Protein AF-A0A8T7FQK1-F1 (afdb_monomer)

Radius of gyration: 13.74 Å; Cα contacts (8 Å, |Δi|>4): 53; chains: 1; bounding box: 32×18×36 Å

Sequence (81 aa):
MQILNLCLTFMIFVMSYVSLFLPREMLTTHLGKTLLVAFALFWFFRMLEQIFVFEVRGRLSVAFTLIFLLGSIFYVIPTLY

pLDDT: mean 77.25, std 7.41, range [58.0, 87.12]

Mean predicted aligned error: 7.15 Å

Structure (mmCIF, N/CA/C/O backbone):
data_AF-A0A8T7FQK1-F1
#
_entry.id   AF-A0A8T7FQK1-F1
#
loop_
_atom_site.group_PDB
_atom_site.id
_atom_site.type_symbol
_atom_site.label_atom_id
_atom_site.label_alt_id
_atom_site.label_comp_id
_atom_site.label_asym_id
_atom_site.label_entity_id
_atom_site.label_seq_id
_atom_site.pdbx_PDB_ins_code
_atom_site.Cartn_x
_atom_site.Cartn_y
_atom_site.Cartn_z
_atom_site.occupancy
_atom_site.B_iso_or_equiv
_atom_site.auth_seq_id
_atom_site.auth_comp_id
_atom_site.auth_asym_id
_atom_site.auth_atom_id
_atom_site.pdbx_PDB_model_num
ATOM 1 N N . MET A 1 1 ? 0.223 2.693 21.072 1.00 61.34 1 MET A N 1
ATOM 2 C CA . MET A 1 1 ? -0.504 3.121 19.853 1.00 61.34 1 MET A CA 1
ATOM 3 C C . MET A 1 1 ? 0.214 4.216 19.053 1.00 61.34 1 MET A C 1
ATOM 5 O O . MET A 1 1 ? 0.323 4.060 17.848 1.00 61.34 1 MET A O 1
ATOM 9 N N . GLN A 1 2 ? 0.748 5.287 19.662 1.00 68.88 2 GLN A N 1
ATOM 10 C CA . GLN A 1 2 ? 1.428 6.366 18.909 1.00 68.88 2 GLN A CA 1
ATOM 11 C C . GLN A 1 2 ? 2.720 5.935 18.190 1.00 68.88 2 GLN A C 1
ATOM 13 O O . GLN A 1 2 ? 2.922 6.320 17.045 1.00 68.88 2 GLN A O 1
ATOM 18 N N . ILE A 1 3 ? 3.559 5.104 18.820 1.00 74.25 3 ILE A N 1
ATOM 19 C CA . ILE A 1 3 ? 4.832 4.638 18.231 1.00 74.25 3 ILE A CA 1
ATOM 20 C C . ILE A 1 3 ? 4.589 3.831 16.945 1.00 74.25 3 ILE A C 1
ATOM 22 O O . ILE A 1 3 ? 5.235 4.072 15.932 1.00 74.25 3 ILE A O 1
ATOM 26 N N . LEU A 1 4 ? 3.594 2.936 16.957 1.00 69.25 4 LEU A N 1
ATOM 27 C CA . LEU A 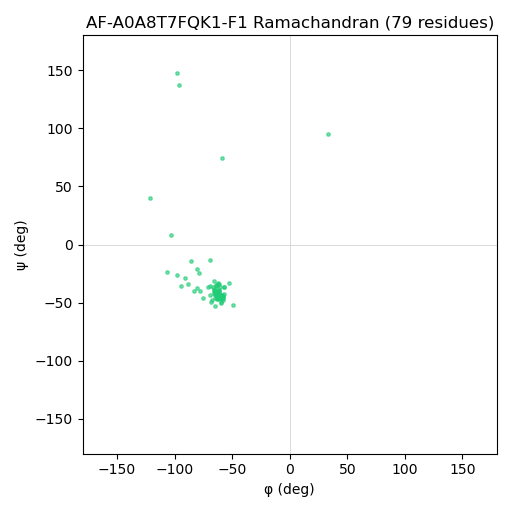1 4 ? 3.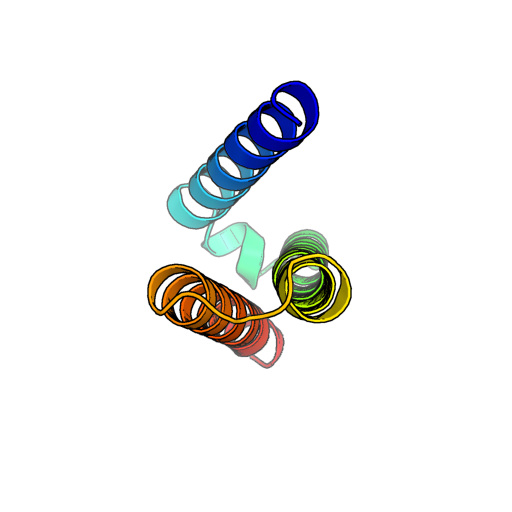192 2.170 15.775 1.00 69.25 4 LEU A CA 1
ATOM 28 C C . LEU A 1 4 ? 2.732 3.110 14.649 1.00 69.25 4 LEU A C 1
ATOM 30 O O . LEU A 1 4 ? 3.188 2.988 13.516 1.00 69.25 4 LEU A O 1
ATOM 34 N N . ASN A 1 5 ? 1.904 4.108 14.977 1.00 78.19 5 ASN A N 1
ATOM 35 C CA . ASN A 1 5 ? 1.426 5.101 14.013 1.00 78.19 5 ASN A CA 1
ATOM 36 C C . ASN A 1 5 ? 2.560 5.954 13.408 1.00 78.19 5 ASN A C 1
ATOM 38 O O . ASN A 1 5 ? 2.491 6.324 12.234 1.00 78.19 5 ASN A O 1
ATOM 42 N N . LEU A 1 6 ? 3.620 6.233 14.176 1.00 79.25 6 LEU A N 1
ATOM 43 C CA . LEU A 1 6 ? 4.808 6.944 13.697 1.00 79.25 6 LEU A CA 1
ATOM 44 C C . LEU A 1 6 ? 5.594 6.102 12.682 1.00 79.25 6 LEU A C 1
ATOM 46 O O . LEU A 1 6 ? 5.892 6.589 11.592 1.00 79.25 6 LEU A O 1
ATOM 50 N N . CYS A 1 7 ? 5.860 4.827 12.994 1.00 82.19 7 CYS A N 1
ATOM 51 C CA . CYS A 1 7 ? 6.500 3.896 12.054 1.00 82.19 7 CYS A CA 1
ATOM 52 C C . CYS A 1 7 ? 5.704 3.765 10.752 1.00 82.19 7 CYS A C 1
ATOM 54 O O . CYS A 1 7 ? 6.275 3.675 9.669 1.00 82.19 7 CYS A O 1
ATOM 56 N N . LEU A 1 8 ? 4.381 3.803 10.850 1.00 78.50 8 LEU A N 1
ATOM 57 C CA . LEU A 1 8 ? 3.488 3.754 9.703 1.00 78.50 8 LEU A CA 1
ATOM 58 C C . LEU A 1 8 ? 3.510 4.994 8.835 1.00 78.50 8 LEU A C 1
ATOM 60 O O . LEU A 1 8 ? 3.563 4.888 7.613 1.00 78.50 8 LEU A O 1
ATOM 64 N N . THR A 1 9 ? 3.502 6.159 9.472 1.00 83.12 9 THR A N 1
ATOM 65 C CA . THR A 1 9 ? 3.665 7.431 8.770 1.00 83.12 9 THR A CA 1
ATOM 66 C C . THR A 1 9 ? 4.994 7.435 8.018 1.00 83.12 9 THR A C 1
ATOM 68 O O . THR A 1 9 ? 5.024 7.758 6.834 1.00 83.12 9 THR A O 1
ATOM 71 N N . PHE A 1 10 ? 6.071 6.973 8.659 1.00 85.56 10 PHE A N 1
ATOM 72 C CA . PHE A 1 10 ? 7.374 6.813 8.016 1.00 85.56 10 PHE A CA 1
ATOM 73 C C . PHE A 1 10 ? 7.322 5.854 6.813 1.00 85.56 10 PHE A C 1
ATOM 75 O O . PHE A 1 10 ? 7.794 6.205 5.734 1.00 85.56 10 PHE A O 1
ATOM 82 N N . MET A 1 11 ? 6.687 4.686 6.958 1.00 85.12 11 MET A N 1
ATOM 83 C CA . MET A 1 11 ? 6.504 3.714 5.869 1.00 85.12 11 MET A CA 1
ATOM 84 C C . MET A 1 11 ? 5.766 4.326 4.668 1.00 85.12 11 MET A C 1
ATOM 86 O O . MET A 1 11 ? 6.227 4.201 3.535 1.00 85.12 11 MET A O 1
ATOM 90 N N . ILE A 1 12 ? 4.675 5.062 4.908 1.00 84.31 12 ILE A N 1
ATOM 91 C CA . ILE A 1 12 ? 3.912 5.750 3.853 1.00 84.31 12 ILE A CA 1
ATOM 92 C C . ILE A 1 12 ? 4.773 6.807 3.146 1.00 84.31 12 ILE A C 1
ATOM 94 O O . ILE A 1 12 ? 4.720 6.920 1.921 1.00 84.31 12 ILE A O 1
ATOM 98 N N . PHE A 1 13 ? 5.599 7.550 3.888 1.00 86.62 13 PHE A N 1
ATOM 99 C CA . PHE A 1 13 ? 6.537 8.511 3.303 1.00 86.62 13 PHE A CA 1
ATOM 100 C C . PHE A 1 13 ? 7.566 7.837 2.394 1.00 86.62 13 PHE A C 1
ATOM 102 O O . PHE A 1 13 ? 7.793 8.310 1.281 1.00 86.62 13 PHE A O 1
ATOM 109 N N . VAL A 1 14 ? 8.147 6.717 2.829 1.00 86.88 14 VAL A N 1
ATOM 110 C CA . VAL A 1 14 ? 9.099 5.945 2.016 1.00 86.88 14 VAL A CA 1
ATOM 111 C C . VAL A 1 14 ? 8.422 5.412 0.752 1.00 86.88 14 VAL A C 1
ATOM 113 O O . VAL A 1 14 ? 8.950 5.592 -0.342 1.00 86.88 14 VAL A O 1
ATOM 116 N N . MET A 1 15 ? 7.231 4.822 0.873 1.00 85.00 15 MET A N 1
ATOM 117 C CA . MET A 1 15 ? 6.463 4.321 -0.276 1.00 85.00 15 MET A CA 1
ATOM 118 C C . MET A 1 15 ? 6.149 5.428 -1.287 1.00 85.00 15 MET A C 1
ATOM 120 O O . MET A 1 15 ? 6.301 5.224 -2.492 1.00 85.00 15 MET A O 1
ATOM 124 N N . SER A 1 16 ? 5.746 6.605 -0.800 1.00 85.56 16 SER A N 1
ATOM 125 C CA . SER A 1 16 ? 5.479 7.783 -1.631 1.00 85.56 16 SER A CA 1
ATOM 126 C C . SER A 1 16 ? 6.741 8.258 -2.351 1.00 85.56 16 SER A C 1
ATOM 128 O O . SER A 1 16 ? 6.723 8.466 -3.563 1.00 85.56 16 SER A O 1
ATOM 130 N N . TYR A 1 17 ? 7.863 8.351 -1.633 1.00 87.12 17 TYR A N 1
ATOM 131 C CA . TYR A 1 17 ? 9.138 8.763 -2.211 1.00 87.12 17 TYR A CA 1
ATOM 132 C C . TYR A 1 17 ? 9.589 7.819 -3.332 1.00 87.12 17 TYR A C 1
ATOM 134 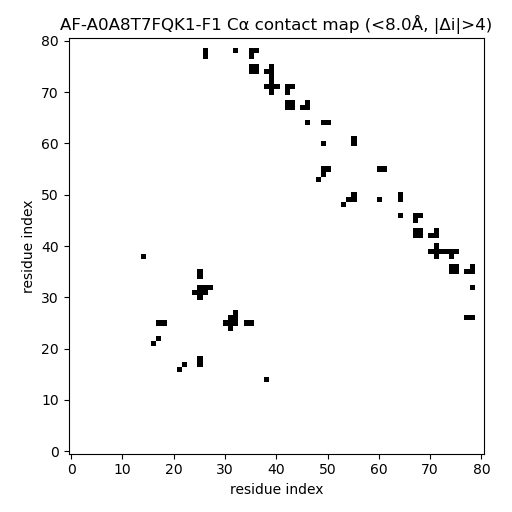O O . TYR A 1 17 ? 9.875 8.270 -4.440 1.00 87.12 17 TYR A O 1
ATOM 142 N N . VAL A 1 18 ? 9.599 6.508 -3.082 1.00 85.50 18 VAL A N 1
ATOM 143 C CA . VAL A 1 18 ? 10.050 5.530 -4.084 1.00 85.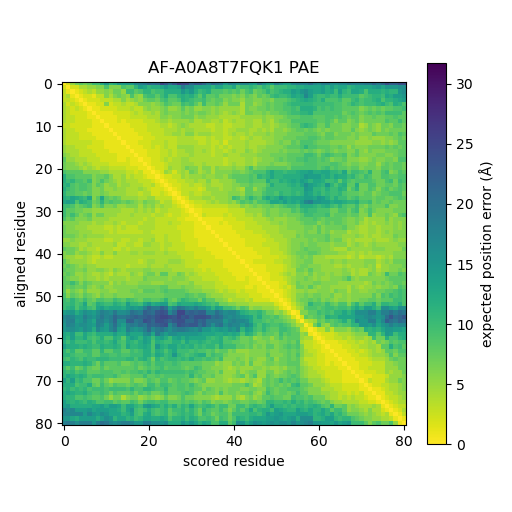50 18 VAL A CA 1
ATOM 144 C C . VAL A 1 18 ? 9.104 5.513 -5.293 1.00 85.50 18 VAL A C 1
ATOM 146 O O . VAL A 1 18 ? 9.575 5.484 -6.427 1.00 85.50 18 VAL A O 1
ATOM 149 N N . SER A 1 19 ? 7.791 5.633 -5.076 1.00 81.94 19 SER A N 1
ATOM 150 C CA . SER A 1 19 ? 6.808 5.639 -6.171 1.00 81.94 19 SER A CA 1
ATOM 151 C C . SER A 1 19 ? 6.868 6.899 -7.040 1.00 81.94 19 SER A C 1
ATOM 153 O O . SER A 1 19 ? 6.656 6.813 -8.247 1.00 81.94 19 SER A O 1
ATOM 155 N N . LEU A 1 20 ? 7.157 8.068 -6.455 1.00 82.00 20 LEU A N 1
ATOM 156 C CA . LEU A 1 20 ? 7.217 9.338 -7.191 1.00 82.00 20 LEU A CA 1
ATOM 157 C C . LEU A 1 20 ? 8.566 9.564 -7.881 1.00 82.00 20 LEU A C 1
ATOM 159 O O . LEU A 1 20 ? 8.600 10.065 -9.003 1.00 82.00 20 LEU A O 1
ATOM 163 N N . PHE A 1 21 ? 9.673 9.207 -7.225 1.00 84.50 21 PHE A N 1
ATOM 164 C CA . PHE A 1 21 ? 11.017 9.523 -7.718 1.00 84.50 21 PHE A CA 1
ATOM 165 C C . PHE A 1 21 ? 11.682 8.366 -8.470 1.00 84.50 21 PHE A C 1
ATOM 167 O O . PHE A 1 21 ? 12.528 8.618 -9.326 1.00 84.50 21 PHE A O 1
ATOM 174 N N . LEU A 1 22 ? 11.313 7.109 -8.191 1.00 83.50 22 LEU A N 1
ATOM 175 C CA . LEU A 1 22 ? 11.902 5.922 -8.824 1.00 83.50 22 LEU A CA 1
ATOM 176 C C . LEU A 1 22 ? 10.874 5.028 -9.566 1.00 83.50 22 LEU A C 1
ATOM 178 O O . LEU A 1 22 ? 11.020 3.803 -9.550 1.00 83.50 22 LEU A O 1
ATOM 182 N N . PRO A 1 23 ? 9.869 5.566 -10.293 1.00 78.69 23 PRO A N 1
ATOM 183 C CA . PRO A 1 23 ? 8.843 4.730 -10.926 1.00 78.69 23 PRO A CA 1
ATOM 184 C C . PRO A 1 23 ? 9.413 3.798 -12.006 1.00 78.69 23 PRO A C 1
ATOM 186 O O . PRO A 1 23 ? 8.961 2.666 -12.150 1.00 78.69 23 PRO A O 1
ATOM 189 N N . ARG A 1 24 ? 10.435 4.245 -12.753 1.00 76.75 24 ARG A N 1
ATOM 190 C CA . ARG A 1 24 ? 11.097 3.417 -13.774 1.00 76.75 24 ARG A CA 1
ATOM 191 C C . ARG A 1 24 ? 11.803 2.223 -13.149 1.00 76.75 24 ARG A C 1
ATOM 193 O O . ARG A 1 24 ? 11.511 1.103 -13.537 1.00 76.75 24 ARG A O 1
ATOM 200 N N . GLU A 1 25 ? 12.657 2.463 -12.158 1.00 78.69 25 GLU A N 1
ATOM 201 C CA . GLU A 1 25 ? 13.403 1.409 -11.462 1.00 78.69 25 GLU A CA 1
ATOM 202 C C . GLU A 1 25 ? 12.469 0.422 -10.751 1.00 78.69 25 GLU A C 1
ATOM 204 O O . GLU A 1 25 ? 12.746 -0.779 -10.726 1.00 78.69 25 GLU A O 1
ATOM 209 N N . MET A 1 26 ? 11.328 0.896 -10.231 1.00 77.69 26 MET A N 1
ATOM 210 C CA . MET A 1 26 ? 10.309 0.024 -9.641 1.00 77.69 26 MET A CA 1
ATOM 211 C C . MET A 1 26 ? 9.693 -0.955 -10.651 1.00 77.69 26 MET A C 1
ATOM 213 O O . MET A 1 26 ? 9.394 -2.091 -10.290 1.00 77.69 26 MET A O 1
ATOM 217 N N . LEU A 1 27 ? 9.509 -0.531 -11.902 1.00 77.06 27 LEU A N 1
ATOM 218 C CA . LEU A 1 27 ? 8.872 -1.333 -12.952 1.00 77.06 27 LEU A CA 1
ATOM 219 C C . LEU A 1 27 ? 9.865 -2.216 -13.718 1.00 77.06 27 LEU A C 1
ATOM 221 O O . LEU A 1 27 ? 9.510 -3.314 -14.147 1.00 77.06 27 LEU A O 1
ATOM 225 N N . THR A 1 28 ? 11.098 -1.747 -13.910 1.00 79.38 28 THR A N 1
ATOM 226 C CA . THR A 1 28 ? 12.087 -2.414 -14.771 1.00 79.38 28 THR A CA 1
ATOM 227 C C . THR A 1 28 ? 12.965 -3.411 -14.028 1.00 79.38 28 THR A C 1
ATOM 229 O O . THR A 1 28 ? 13.430 -4.375 -14.636 1.00 79.38 28 THR A O 1
ATOM 232 N N . THR A 1 29 ? 13.210 -3.209 -12.732 1.00 84.69 29 THR A N 1
ATOM 233 C CA . THR A 1 29 ? 14.144 -4.050 -11.975 1.00 84.69 29 THR A CA 1
ATOM 234 C C . THR A 1 29 ? 13.422 -5.137 -11.183 1.00 84.69 29 THR A C 1
ATOM 236 O O . THR A 1 29 ? 12.324 -4.940 -10.661 1.00 84.69 29 THR A O 1
ATOM 239 N N . HIS A 1 30 ? 14.072 -6.296 -11.025 1.00 80.19 30 HIS A N 1
ATOM 240 C CA . HIS A 1 30 ? 13.567 -7.363 -10.153 1.00 80.19 30 HIS A CA 1
ATOM 241 C C . HIS A 1 30 ? 13.362 -6.886 -8.707 1.00 80.19 30 HIS A C 1
ATOM 243 O O . HIS A 1 30 ? 12.396 -7.291 -8.067 1.00 80.19 30 HIS A O 1
ATOM 249 N N . LEU A 1 31 ? 14.238 -6.004 -8.209 1.00 81.38 31 LEU A N 1
ATOM 250 C CA . LEU A 1 31 ? 14.156 -5.441 -6.859 1.00 81.38 31 LEU A CA 1
ATOM 251 C C . LEU A 1 31 ? 12.978 -4.462 -6.717 1.00 81.38 31 LEU A C 1
ATOM 253 O O . LEU A 1 31 ? 12.293 -4.438 -5.698 1.00 81.38 31 LEU A O 1
ATOM 257 N N . GLY A 1 32 ? 12.697 -3.697 -7.769 1.00 82.50 32 GLY A N 1
ATOM 258 C CA . GLY A 1 32 ? 11.510 -2.862 -7.875 1.00 82.50 32 GLY A CA 1
ATOM 259 C C . GLY A 1 32 ? 10.214 -3.665 -7.793 1.00 82.50 32 GLY A C 1
ATOM 260 O O . GLY A 1 32 ? 9.350 -3.369 -6.965 1.00 82.50 32 GLY A O 1
ATOM 261 N N . LYS A 1 33 ? 10.114 -4.742 -8.581 1.00 80.25 33 LYS A N 1
ATOM 262 C CA . LYS A 1 33 ? 8.941 -5.629 -8.579 1.00 80.25 33 LYS A CA 1
ATOM 263 C C . LYS A 1 33 ? 8.728 -6.313 -7.226 1.00 80.25 33 LYS A C 1
ATOM 265 O O . LYS A 1 33 ? 7.590 -6.385 -6.764 1.00 80.25 33 LYS A O 1
ATOM 270 N N . THR A 1 34 ? 9.787 -6.763 -6.546 1.00 83.75 34 THR A N 1
ATOM 271 C CA . THR A 1 34 ? 9.650 -7.337 -5.194 1.00 83.75 34 THR A CA 1
ATOM 272 C C . THR A 1 34 ? 9.216 -6.296 -4.163 1.00 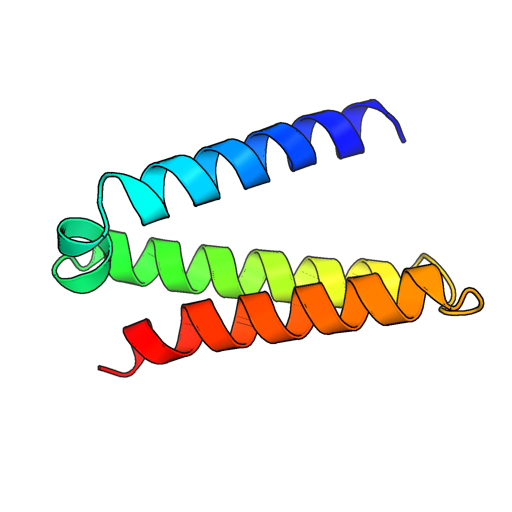83.75 34 THR A C 1
ATOM 274 O O . THR A 1 34 ? 8.394 -6.616 -3.303 1.00 83.75 34 THR A O 1
ATOM 277 N N . LEU A 1 35 ? 9.682 -5.046 -4.269 1.00 85.12 35 LEU A N 1
ATOM 278 C CA . LEU A 1 35 ? 9.201 -3.941 -3.433 1.00 85.12 35 LEU A CA 1
ATOM 279 C C . LEU A 1 35 ? 7.721 -3.626 -3.680 1.00 85.12 35 LEU A C 1
ATOM 281 O O . LEU A 1 35 ? 6.985 -3.458 -2.711 1.00 85.12 35 LEU A O 1
ATOM 285 N N . LEU A 1 36 ? 7.262 -3.604 -4.936 1.00 83.81 36 LEU A N 1
ATOM 286 C CA . LEU A 1 36 ? 5.841 -3.416 -5.268 1.00 83.81 36 LEU A CA 1
ATOM 287 C C . LEU A 1 36 ? 4.967 -4.511 -4.631 1.00 83.81 36 LEU A C 1
ATOM 289 O O . LEU A 1 36 ? 3.944 -4.204 -4.019 1.00 83.81 36 LEU A O 1
ATOM 293 N N . VAL A 1 37 ? 5.397 -5.777 -4.697 1.00 82.88 37 VAL A N 1
ATOM 294 C CA . VAL A 1 37 ? 4.696 -6.895 -4.037 1.00 82.88 37 VAL A CA 1
ATOM 295 C C . VAL A 1 37 ? 4.712 -6.740 -2.514 1.00 82.88 37 VAL A C 1
ATOM 297 O O . VAL A 1 37 ? 3.680 -6.927 -1.867 1.00 82.88 37 VAL A O 1
ATOM 300 N N . ALA A 1 38 ? 5.850 -6.364 -1.924 1.00 84.69 38 ALA A N 1
ATOM 301 C CA . ALA A 1 38 ? 5.952 -6.124 -0.485 1.00 84.69 38 ALA A CA 1
ATOM 302 C C . ALA A 1 38 ? 5.029 -4.980 -0.036 1.00 84.69 38 ALA A C 1
ATOM 304 O O . ALA A 1 38 ? 4.381 -5.075 1.006 1.00 84.69 38 ALA A O 1
ATOM 305 N N . PHE A 1 39 ? 4.917 -3.926 -0.843 1.00 86.00 39 PHE A N 1
ATOM 306 C CA . PHE A 1 39 ? 4.002 -2.813 -0.624 1.00 86.00 39 PHE A CA 1
ATOM 307 C C . PHE A 1 39 ? 2.544 -3.269 -0.722 1.00 86.00 39 PHE A C 1
ATOM 309 O O . PHE A 1 39 ? 1.761 -2.991 0.185 1.00 86.00 39 PHE A O 1
ATOM 316 N N . ALA A 1 40 ? 2.180 -4.051 -1.737 1.00 83.56 40 ALA A N 1
ATOM 317 C CA . ALA A 1 40 ? 0.837 -4.614 -1.850 1.00 83.56 40 ALA A CA 1
ATOM 318 C C . ALA A 1 40 ? 0.461 -5.499 -0.647 1.00 83.56 40 ALA A C 1
ATOM 320 O O . ALA A 1 40 ? -0.647 -5.373 -0.115 1.00 83.56 40 ALA A O 1
ATOM 321 N N . LEU A 1 41 ? 1.390 -6.349 -0.191 1.00 83.81 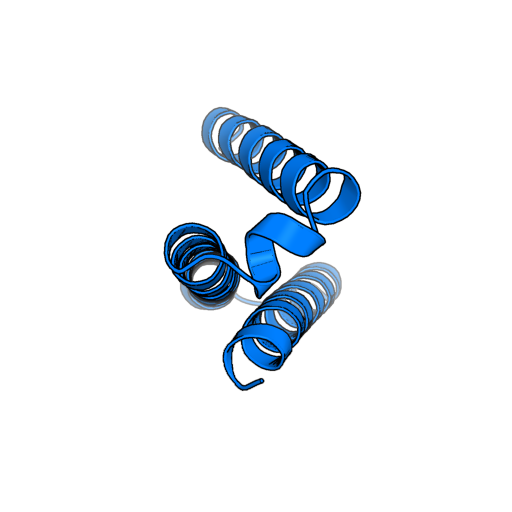41 LEU A N 1
ATOM 322 C CA . LEU A 1 41 ? 1.223 -7.188 1.000 1.00 83.81 41 LEU A CA 1
ATOM 323 C C . LEU A 1 41 ? 1.097 -6.352 2.270 1.00 83.81 41 LEU A C 1
ATOM 325 O O . LEU A 1 41 ? 0.239 -6.640 3.099 1.00 83.81 41 LEU A O 1
ATOM 329 N N . PHE A 1 42 ? 1.903 -5.302 2.422 1.00 85.31 42 PHE A N 1
ATOM 330 C CA . PHE A 1 42 ? 1.816 -4.395 3.564 1.00 85.31 42 PHE A CA 1
ATOM 331 C C . PHE A 1 42 ? 0.426 -3.760 3.670 1.00 85.31 42 PHE A C 1
ATOM 333 O O . PHE A 1 42 ? -0.189 -3.782 4.737 1.00 85.31 42 PHE A O 1
ATOM 340 N N . TRP A 1 43 ? -0.100 -3.248 2.554 1.00 81.81 43 TRP A N 1
ATOM 341 C CA . TRP A 1 43 ? -1.444 -2.672 2.496 1.00 81.81 43 TRP A CA 1
ATOM 342 C C . TRP A 1 43 ? -2.532 -3.727 2.768 1.00 81.81 43 TRP A C 1
ATOM 344 O O . TRP A 1 43 ? -3.500 -3.436 3.472 1.00 81.81 43 TRP A O 1
ATOM 354 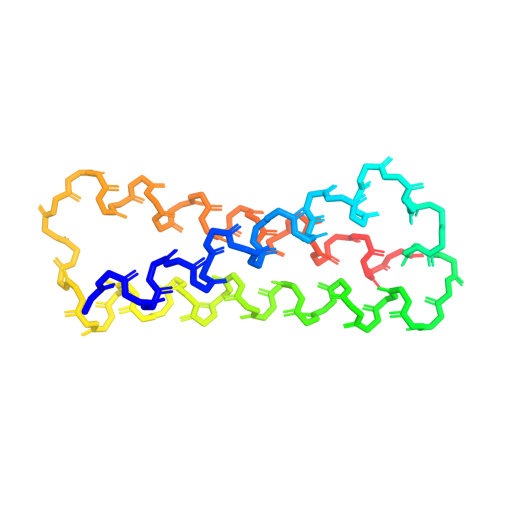N N . PHE A 1 44 ? -2.343 -4.970 2.312 1.00 81.50 44 PHE A N 1
ATOM 355 C CA . PHE A 1 44 ? -3.260 -6.085 2.574 1.00 81.50 44 PHE A CA 1
ATOM 356 C C . PHE A 1 44 ? -3.268 -6.535 4.045 1.00 81.50 44 PHE A C 1
ATOM 358 O O . PHE A 1 44 ? -4.330 -6.618 4.660 1.00 81.50 44 PHE A O 1
ATOM 365 N N . PHE A 1 45 ? -2.103 -6.766 4.656 1.00 82.00 45 PHE A N 1
ATOM 366 C CA . PHE A 1 45 ? -2.012 -7.109 6.080 1.00 82.00 45 PHE A CA 1
ATOM 367 C C . PHE A 1 45 ? -2.582 -6.001 6.961 1.00 82.00 45 PHE A C 1
ATOM 369 O O . PHE A 1 45 ? -3.262 -6.283 7.944 1.00 82.00 45 PHE A O 1
ATOM 376 N N . ARG A 1 46 ? -2.376 -4.742 6.572 1.00 78.38 46 ARG A N 1
ATOM 377 C CA . ARG A 1 46 ? -2.938 -3.585 7.264 1.00 78.38 46 ARG A CA 1
ATOM 378 C C . ARG A 1 46 ? -4.463 -3.521 7.172 1.00 78.38 46 ARG A C 1
ATOM 380 O O . ARG A 1 46 ? -5.119 -3.197 8.159 1.00 78.38 46 ARG A O 1
ATOM 387 N N . MET A 1 47 ? -5.030 -3.874 6.018 1.00 80.38 47 MET A N 1
ATOM 388 C CA . MET A 1 47 ? -6.475 -4.057 5.859 1.00 80.38 47 MET A CA 1
ATOM 389 C C . MET A 1 47 ? -6.993 -5.155 6.803 1.00 80.38 47 MET A C 1
ATOM 391 O O . MET A 1 47 ? -7.986 -4.938 7.496 1.00 80.38 47 MET A O 1
ATOM 395 N N . LEU A 1 48 ? -6.307 -6.304 6.871 1.00 80.25 48 LEU A N 1
ATOM 396 C CA . LEU A 1 48 ? -6.680 -7.411 7.758 1.00 80.25 48 LEU A CA 1
ATOM 397 C C . LEU A 1 48 ? -6.603 -7.020 9.237 1.00 80.25 48 LEU A C 1
ATOM 399 O O . LEU A 1 48 ? -7.540 -7.298 9.979 1.00 80.25 48 LEU A O 1
ATOM 403 N N . GLU A 1 49 ? -5.538 -6.340 9.666 1.00 77.50 49 GLU A N 1
ATOM 404 C CA . GLU A 1 49 ? -5.394 -5.856 11.045 1.00 77.50 49 GLU A CA 1
ATOM 405 C C . GLU A 1 49 ? -6.566 -4.940 11.425 1.00 77.50 49 GLU A C 1
ATOM 407 O O . GLU A 1 49 ? -7.161 -5.098 12.489 1.00 77.50 49 GLU A O 1
ATOM 412 N N . GLN A 1 50 ? -6.975 -4.043 10.523 1.00 73.25 50 GLN A N 1
ATOM 413 C CA . GLN A 1 50 ? -8.113 -3.158 10.764 1.00 73.25 50 GLN A CA 1
ATOM 414 C C . GLN A 1 50 ? -9.452 -3.910 10.865 1.00 73.25 50 GLN A C 1
ATOM 416 O O . GLN A 1 50 ? -10.329 -3.494 11.622 1.00 73.25 50 GLN A O 1
ATOM 421 N N . ILE A 1 51 ? -9.608 -5.025 10.145 1.00 74.94 51 ILE A N 1
ATOM 422 C CA . ILE A 1 51 ? -10.804 -5.879 10.209 1.00 74.94 51 ILE A CA 1
ATOM 423 C C . ILE A 1 51 ? -10.822 -6.717 11.495 1.00 74.94 51 ILE A C 1
ATOM 425 O O . ILE A 1 51 ? -11.855 -6.774 12.161 1.00 74.94 51 ILE A O 1
ATOM 429 N N . PHE A 1 52 ? -9.699 -7.349 11.849 1.00 74.94 52 PHE A N 1
ATOM 430 C CA . PHE A 1 52 ? -9.614 -8.280 12.979 1.00 74.94 52 PHE A CA 1
ATOM 431 C C . PHE A 1 52 ? -9.471 -7.589 14.338 1.00 74.94 52 PHE A C 1
ATOM 433 O O . PHE A 1 52 ? -10.031 -8.070 15.319 1.00 74.94 52 PHE A O 1
ATOM 440 N N . VAL A 1 53 ? -8.721 -6.488 14.418 1.00 68.38 53 VAL A N 1
ATOM 441 C CA . VAL A 1 53 ? -8.395 -5.824 15.694 1.00 68.38 53 VAL A CA 1
ATOM 442 C C . VAL A 1 53 ? -9.370 -4.695 16.008 1.00 68.38 53 VAL A C 1
ATOM 444 O O . VAL A 1 53 ? -9.697 -4.471 17.171 1.00 68.38 53 VAL A O 1
ATOM 447 N N . PHE A 1 54 ? -9.832 -3.967 14.989 1.00 63.84 54 PHE A N 1
ATOM 448 C CA . PHE A 1 54 ? -10.494 -2.678 15.190 1.00 63.84 54 PHE A CA 1
ATOM 449 C C . PHE A 1 54 ? -12.019 -2.683 15.067 1.00 63.84 54 PHE A C 1
ATOM 451 O O . PHE A 1 54 ? -12.568 -1.588 15.100 1.00 63.84 54 PHE A O 1
ATOM 458 N N . GLU A 1 55 ? -12.677 -3.854 14.957 1.00 61.06 55 GLU A N 1
ATOM 459 C CA . GLU A 1 55 ? -14.132 -4.033 14.751 1.00 61.06 55 GLU A CA 1
ATOM 460 C C . GLU A 1 55 ? -14.729 -2.911 13.890 1.00 61.06 55 GLU A C 1
ATOM 462 O O . GLU A 1 55 ? -15.083 -1.853 14.405 1.00 61.06 55 GLU A O 1
ATOM 467 N N . VAL A 1 56 ? -14.859 -3.122 12.579 1.00 59.94 56 VAL A N 1
ATOM 468 C CA . VAL A 1 56 ? -15.302 -2.119 11.590 1.00 59.94 56 VAL A CA 1
ATOM 469 C C . VAL A 1 56 ? -16.713 -1.559 11.895 1.00 59.94 56 VAL A C 1
ATOM 471 O O . VAL A 1 56 ? -17.696 -1.897 11.247 1.00 59.94 56 VAL A O 1
ATOM 474 N N . ARG A 1 57 ? -16.841 -0.694 12.906 1.00 58.59 57 ARG A N 1
ATOM 475 C CA . ARG A 1 57 ? -18.105 -0.128 13.410 1.00 58.59 57 ARG A CA 1
ATOM 476 C C . ARG A 1 57 ? -18.267 1.334 13.002 1.00 58.59 57 ARG A C 1
ATOM 478 O O . ARG A 1 57 ? -19.384 1.830 12.911 1.00 58.59 57 ARG A O 1
ATOM 485 N N . GLY A 1 58 ? -17.164 2.028 12.712 1.00 64.56 58 GLY A N 1
ATOM 486 C CA . GLY A 1 58 ? -17.166 3.417 12.249 1.00 64.56 58 GLY A CA 1
ATOM 487 C C . GLY A 1 58 ? -17.079 3.544 10.725 1.00 64.56 58 GLY A C 1
ATOM 488 O O . GLY A 1 58 ? -16.238 2.902 10.099 1.00 64.56 58 GLY A O 1
ATOM 489 N N . ARG A 1 59 ? -17.869 4.452 10.125 1.00 65.50 59 ARG A N 1
ATOM 490 C CA . ARG A 1 59 ? -17.804 4.797 8.682 1.00 65.50 59 ARG A CA 1
ATOM 491 C C . ARG A 1 59 ? -16.391 5.188 8.218 1.00 65.50 59 ARG A C 1
ATOM 493 O O . ARG A 1 59 ? -16.008 4.879 7.097 1.00 65.50 59 ARG A O 1
ATOM 500 N N . LEU A 1 60 ? -15.607 5.819 9.096 1.00 70.06 60 LEU A N 1
ATOM 501 C CA . LEU A 1 60 ? -14.199 6.153 8.853 1.00 70.06 60 LEU A CA 1
ATOM 502 C C . LEU A 1 60 ? -13.310 4.907 8.715 1.00 70.06 60 LEU A C 1
ATOM 504 O O . LEU A 1 60 ? -12.449 4.875 7.844 1.00 70.06 60 LEU A O 1
ATOM 508 N N . SER A 1 61 ? -13.550 3.865 9.517 1.00 65.31 61 SER A N 1
ATOM 509 C CA . SER A 1 61 ? -12.809 2.599 9.427 1.00 65.31 61 SER A CA 1
ATOM 510 C C . SER A 1 61 ? -13.095 1.894 8.098 1.00 65.31 61 SER A C 1
ATOM 512 O O . SER A 1 61 ? -12.168 1.465 7.419 1.00 65.31 61 SER A O 1
ATOM 514 N N . VAL A 1 62 ? -14.355 1.896 7.641 1.00 70.81 62 VAL A N 1
ATOM 515 C CA . VAL A 1 62 ? -14.726 1.366 6.313 1.00 70.81 62 VAL A CA 1
ATOM 516 C C . VAL A 1 62 ? -14.008 2.117 5.186 1.00 70.81 62 VAL A C 1
ATOM 518 O O . VAL A 1 62 ? -13.462 1.489 4.281 1.00 70.81 62 VAL A O 1
ATOM 521 N N . ALA A 1 63 ? -13.972 3.454 5.250 1.00 76.38 63 ALA A N 1
ATOM 522 C CA . ALA A 1 63 ? -13.289 4.273 4.249 1.00 76.38 63 ALA A CA 1
ATOM 523 C C . ALA A 1 63 ? -11.783 3.969 4.189 1.00 76.38 63 ALA A C 1
ATOM 525 O O . ALA A 1 63 ? -11.239 3.775 3.103 1.00 76.38 63 ALA A O 1
ATOM 526 N N . PHE A 1 64 ? -11.120 3.850 5.342 1.00 74.19 64 PHE A N 1
ATOM 527 C CA . PHE A 1 64 ? -9.710 3.463 5.393 1.00 74.19 64 PHE A CA 1
ATOM 528 C C . PHE A 1 64 ? -9.475 2.049 4.853 1.00 74.19 64 PHE A C 1
ATOM 530 O O . PHE A 1 64 ? -8.542 1.850 4.083 1.00 74.19 64 PHE A O 1
ATOM 537 N N . THR A 1 65 ? -10.339 1.085 5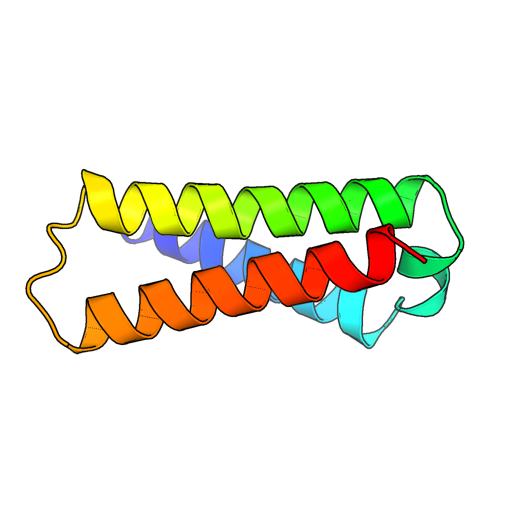.174 1.00 74.44 65 THR A N 1
ATOM 538 C CA . THR A 1 65 ? -10.241 -0.289 4.656 1.00 74.44 65 THR A CA 1
ATOM 539 C C . THR A 1 65 ? -10.356 -0.329 3.126 1.00 74.44 65 THR A C 1
ATOM 541 O O . THR A 1 65 ? -9.593 -1.042 2.476 1.00 74.44 65 THR A O 1
ATOM 544 N N . LEU A 1 66 ? -11.247 0.475 2.533 1.00 77.75 66 LEU A N 1
ATOM 545 C CA . LEU A 1 66 ? -11.369 0.608 1.074 1.00 77.75 66 LEU A CA 1
ATOM 546 C C . LEU A 1 66 ? -10.130 1.248 0.438 1.00 77.75 66 LEU A C 1
ATOM 548 O O . LEU A 1 66 ? -9.657 0.770 -0.591 1.00 77.75 66 LEU A O 1
ATOM 552 N N . ILE A 1 67 ? -9.581 2.297 1.056 1.00 79.88 67 ILE A N 1
ATOM 553 C CA . ILE A 1 67 ? -8.329 2.922 0.604 1.00 79.88 67 ILE A CA 1
ATOM 554 C C . ILE A 1 67 ? -7.180 1.909 0.669 1.00 79.88 67 ILE A C 1
ATOM 556 O O . ILE A 1 67 ? -6.382 1.832 -0.267 1.00 79.88 67 ILE A O 1
ATOM 560 N N . PHE A 1 68 ? -7.125 1.087 1.725 1.00 78.62 68 PHE A N 1
ATOM 561 C CA . PHE A 1 68 ? -6.107 0.050 1.855 1.00 78.62 68 PHE A CA 1
ATOM 562 C C . PHE A 1 68 ? -6.216 -1.026 0.764 1.00 78.62 68 PHE A C 1
ATOM 564 O O . PHE A 1 68 ? -5.211 -1.412 0.163 1.00 78.62 68 PHE A O 1
ATOM 571 N N . LEU A 1 69 ? -7.442 -1.446 0.448 1.00 78.81 69 LEU A N 1
ATOM 572 C CA . LEU A 1 69 ? -7.722 -2.393 -0.630 1.00 78.81 69 LEU A CA 1
ATOM 573 C C . LEU A 1 69 ? -7.321 -1.836 -2.004 1.00 78.81 69 LEU A C 1
ATOM 575 O O . LEU A 1 69 ? -6.638 -2.516 -2.770 1.00 78.81 69 LEU A O 1
ATOM 579 N N . LEU A 1 70 ? -7.701 -0.590 -2.302 1.00 81.12 70 LEU A N 1
ATOM 580 C CA . LEU A 1 70 ? -7.340 0.072 -3.557 1.00 81.12 70 LEU A CA 1
ATOM 581 C C . LEU A 1 70 ? -5.825 0.204 -3.705 1.00 81.12 70 LEU A C 1
ATOM 583 O O . LEU A 1 70 ? -5.298 -0.094 -4.773 1.00 81.12 70 LEU A O 1
ATOM 587 N N . GLY A 1 71 ? -5.120 0.588 -2.636 1.00 75.06 71 GLY A N 1
ATOM 588 C CA . GLY A 1 71 ? -3.660 0.648 -2.638 1.00 75.06 71 GLY A CA 1
ATOM 589 C C . GLY A 1 71 ? -3.031 -0.704 -2.976 1.00 75.06 71 GLY A C 1
ATOM 590 O O . GLY A 1 71 ? -2.167 -0.769 -3.846 1.00 75.06 71 GLY A O 1
ATOM 591 N N . SER A 1 72 ? -3.515 -1.796 -2.375 1.00 76.50 72 SER A N 1
ATOM 592 C CA . SER A 1 72 ? -3.034 -3.147 -2.695 1.00 76.50 72 SER A CA 1
ATOM 593 C C . SER A 1 72 ? -3.229 -3.489 -4.180 1.00 76.50 72 SER A C 1
ATOM 595 O O . SER A 1 72 ? -2.283 -3.909 -4.842 1.00 76.50 72 SER A O 1
ATOM 597 N N . ILE A 1 73 ? -4.410 -3.211 -4.741 1.00 77.06 73 ILE A N 1
ATOM 598 C CA . ILE A 1 73 ? -4.706 -3.462 -6.161 1.00 77.06 73 ILE A CA 1
ATOM 599 C C . ILE A 1 73 ? -3.801 -2.622 -7.075 1.00 77.06 73 ILE A C 1
ATOM 601 O O . ILE A 1 73 ? -3.222 -3.157 -8.022 1.00 77.06 73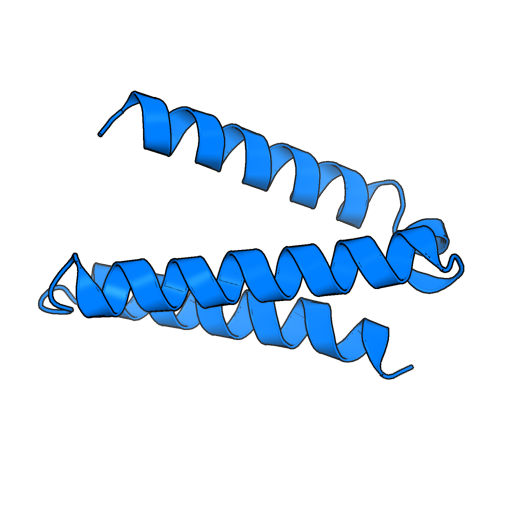 ILE A O 1
ATOM 605 N N . PHE A 1 74 ? -3.630 -1.329 -6.781 1.00 77.94 74 PHE A N 1
ATOM 606 C CA . PHE A 1 74 ? -2.783 -0.437 -7.577 1.00 77.94 74 PHE A CA 1
ATOM 607 C C . PHE A 1 74 ? -1.315 -0.855 -7.591 1.00 77.94 74 PHE A C 1
ATOM 609 O O . PHE A 1 74 ? -0.664 -0.678 -8.615 1.00 77.94 74 PHE A O 1
ATOM 616 N N . TYR A 1 75 ? -0.802 -1.427 -6.500 1.00 74.12 75 TYR A N 1
ATOM 617 C CA . TYR A 1 75 ? 0.564 -1.952 -6.453 1.00 74.12 75 TYR A CA 1
ATOM 618 C C . TYR A 1 75 ? 0.706 -3.331 -7.119 1.00 74.12 75 TYR A C 1
ATOM 620 O O . TYR A 1 75 ? 1.789 -3.653 -7.600 1.00 74.12 75 TYR A O 1
ATOM 628 N N . VAL A 1 76 ? -0.370 -4.124 -7.220 1.00 74.62 76 VAL A N 1
ATOM 629 C CA . VAL A 1 76 ? -0.366 -5.427 -7.917 1.00 74.62 76 VAL A CA 1
ATOM 630 C C . VAL A 1 76 ? -0.430 -5.276 -9.440 1.00 74.62 76 VAL A C 1
ATOM 632 O O . VAL A 1 76 ? 0.279 -5.989 -10.147 1.00 74.62 76 VAL A O 1
ATOM 635 N N . ILE A 1 77 ? -1.220 -4.342 -9.977 1.00 75.31 77 ILE A N 1
ATOM 636 C CA . ILE A 1 77 ? -1.339 -4.115 -11.434 1.00 75.31 77 ILE A CA 1
ATOM 637 C C . ILE A 1 77 ? 0.027 -3.992 -12.151 1.00 75.31 77 ILE A C 1
ATOM 639 O O . ILE A 1 77 ? 0.249 -4.732 -13.110 1.00 75.31 77 ILE A O 1
ATOM 643 N N . PRO A 1 78 ? 0.969 -3.136 -11.707 1.00 70.31 78 PRO A N 1
ATOM 644 C CA . PRO A 1 78 ? 2.277 -2.995 -12.344 1.00 70.31 78 PRO A CA 1
ATOM 645 C C . PRO A 1 78 ? 3.193 -4.210 -12.169 1.00 70.31 78 PRO A C 1
ATOM 647 O O . PRO A 1 78 ? 4.201 -4.305 -12.858 1.00 70.31 78 PRO A O 1
ATOM 650 N N . THR A 1 79 ? 2.880 -5.142 -11.264 1.00 65.19 79 THR A N 1
ATOM 651 C CA . THR A 1 79 ? 3.655 -6.389 -11.136 1.00 65.19 79 THR A CA 1
ATOM 652 C C . THR A 1 79 ? 3.262 -7.437 -12.177 1.00 65.19 79 THR A C 1
ATOM 654 O O . THR A 1 79 ? 4.064 -8.324 -12.465 1.00 65.19 79 THR A O 1
ATOM 657 N N . LEU A 1 80 ? 2.057 -7.326 -12.750 1.00 64.31 80 LEU A N 1
ATOM 658 C CA . LEU A 1 80 ? 1.528 -8.248 -13.760 1.00 64.31 80 LEU A CA 1
ATOM 659 C C . LEU A 1 80 ? 1.957 -7.898 -15.198 1.00 64.31 80 LEU A C 1
ATOM 661 O O . LEU A 1 80 ? 1.815 -8.747 -16.076 1.00 64.31 80 LEU A O 1
ATOM 665 N N . TYR A 1 81 ? 2.480 -6.688 -15.425 1.00 58.00 81 TYR A N 1
ATOM 666 C CA . TYR A 1 81 ? 3.057 -6.219 -16.695 1.00 58.00 81 TYR A CA 1
ATOM 667 C C . TYR A 1 81 ? 4.586 -6.052 -16.590 1.00 58.00 81 TYR A C 1
ATOM 669 O O . TYR A 1 81 ? 5.255 -6.131 -17.640 1.00 58.00 81 TYR A O 1
#

Secondary structure (DSSP, 8-state):
-HHHHHHHHHHHHHHHHHHHH-HHHHHHSHHHHHHHHHHHHHHHHHHHHHHHHS-S-SHHHHHHHHHHHHHHHHHHHHHH-

Solvent-accessible surface area (backbone atoms only — not comparable to full-atom values): 4369 Å² total; per-residue (Å²): 113,68,69,63,52,49,56,46,52,50,50,52,51,51,53,48,48,47,57,73,77,37,49,64,54,34,66,74,35,74,68,23,37,52,48,34,50,51,50,18,49,50,30,45,54,51,34,48,48,46,54,75,74,59,58,76,77,48,74,67,50,51,52,51,40,52,53,25,52,50,51,19,51,64,34,45,57,64,63,78,108

Foldseek 3Di:
DVVVVVVVVVVVVVVVCCCPPPVPCLLPDPVSLVVLQVQLVVLVVVLVCLVPPVPPPDPVSVVSSVVSNVRSVVSVVSSVD